Protein AF-A0A395I027-F1 (afdb_monomer)

Radius of gyration: 16.02 Å; Cα contacts (8 Å, |Δi|>4): 133; chains: 1; bounding box: 31×25×56 Å

Solvent-accessible surface area (backbone atoms only — not comparable to full-atom values): 6230 Å² total; per-residue (Å²): 134,81,80,80,68,91,66,64,52,75,52,77,42,83,43,40,62,55,18,36,87,91,61,57,62,100,59,100,39,74,69,61,16,56,69,30,39,56,44,61,56,51,28,52,49,50,35,69,72,36,87,71,38,28,36,43,66,41,61,62,70,51,28,57,45,7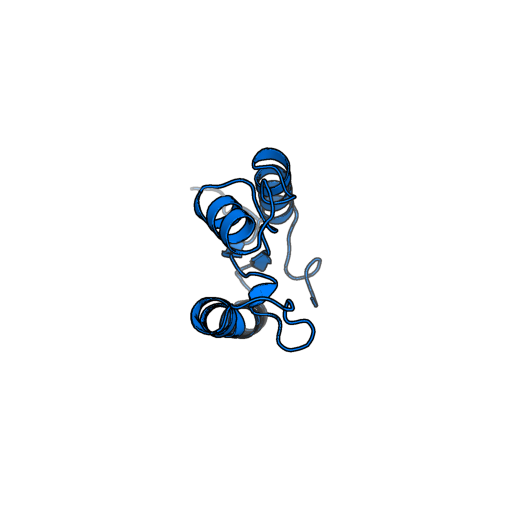2,70,32,26,51,52,21,46,76,72,77,37,90,52,31,88,33,48,62,65,62,30,52,53,52,52,50,49,46,66,77,71,57,38,59,86,77,64,63,82,129

Sequence (106 aa):
MHELTTIKPVFAILGSGAGALGRQPPVPSAAYGASKSIIPWYGVRINAEDEWLNTFVIDPGWVQIDMGNGAAKGWGLESAPDTIEKSTSGIFELIITGTKEKIAYI

Nearest PDB structures (foldseek):
  5idw-assembly1_B  TM=9.058E-01  e=4.156E-03  Burkholderia vietnamiensis G4
  5u1p-assembly1_A-2  TM=8.157E-01  e=5.071E-03  Burkholderia multivorans ATCC 17616
  5idq-assembly1_A  TM=8.043E-01  e=1.941E-01  Burkholderia vietnamiensis G4
  5idq-assembly1_B  TM=7.937E-01  e=2.704E-01  Burkholderia vietnamiensis G4
  5tqv-assembly1_B  TM=7.828E-01  e=2.704E-01  Burkholderia multivorans ATCC 17616

Foldsee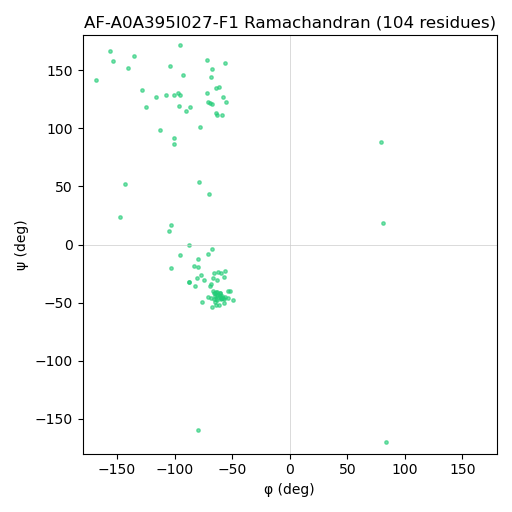k 3Di:
DPPDPPDQAEDEAEAAPCLDPVRHDPAPQVPPNVVRVCVQVVQVVCLVPPPRYFGDYDHLAQEQDPVSQVRQVVVVHRGTDHYPCRSVVVVVCCNVPPGSVVRPDD

Structure (mmCIF, N/CA/C/O backbone):
data_AF-A0A395I027-F1
#
_entry.id   AF-A0A395I027-F1
#
loop_
_atom_site.group_PDB
_atom_site.id
_atom_site.type_symbol
_atom_site.label_atom_id
_atom_site.label_alt_id
_atom_site.label_comp_id
_atom_site.label_asym_id
_atom_site.label_entity_id
_atom_site.label_seq_id
_atom_site.pdbx_PDB_ins_code
_atom_site.Cartn_x
_atom_site.Cartn_y
_atom_site.Cartn_z
_atom_site.occupancy
_atom_site.B_iso_or_equiv
_atom_site.auth_seq_id
_atom_site.auth_comp_id
_atom_site.auth_asym_id
_atom_site.auth_atom_id
_atom_site.pdbx_PDB_model_num
ATOM 1 N N . MET A 1 1 ? -1.214 5.336 35.650 1.00 38.56 1 MET A N 1
ATOM 2 C CA . MET A 1 1 ? -2.497 5.324 34.920 1.00 38.56 1 MET A CA 1
ATOM 3 C C . MET A 1 1 ? -2.221 5.968 33.572 1.00 38.56 1 MET A C 1
ATOM 5 O O . MET A 1 1 ? -2.117 7.183 33.522 1.00 38.56 1 MET A O 1
ATOM 9 N N . HIS A 1 2 ? -1.938 5.179 32.533 1.00 44.59 2 HIS A N 1
ATOM 10 C CA . HIS A 1 2 ? -1.807 5.725 31.180 1.00 44.59 2 HIS A CA 1
ATOM 11 C C . HIS A 1 2 ? -3.209 6.120 30.716 1.00 44.59 2 HIS A C 1
ATOM 13 O O . HIS A 1 2 ? -4.113 5.286 30.771 1.00 44.59 2 HIS A O 1
ATOM 19 N N . GLU A 1 3 ? -3.408 7.383 30.344 1.00 46.59 3 GLU A N 1
ATOM 20 C CA . GLU A 1 3 ? -4.650 7.820 29.710 1.00 46.59 3 GLU A CA 1
ATOM 21 C C . GLU A 1 3 ? -4.894 6.951 28.473 1.00 46.59 3 GLU A C 1
ATOM 23 O O . GLU A 1 3 ? -4.035 6.842 27.596 1.00 46.59 3 GLU A O 1
ATOM 28 N N . LEU A 1 4 ? -6.048 6.285 28.429 1.00 50.47 4 LEU A N 1
ATOM 29 C CA . LEU A 1 4 ? -6.499 5.590 27.231 1.00 50.47 4 LEU A CA 1
ATOM 30 C C . LEU A 1 4 ? -6.707 6.660 26.160 1.00 50.47 4 LEU A C 1
ATOM 32 O O . LEU A 1 4 ? -7.595 7.504 26.284 1.00 50.47 4 LEU A O 1
ATOM 36 N N . THR A 1 5 ? -5.863 6.660 25.131 1.00 55.19 5 THR A N 1
ATOM 37 C CA . THR A 1 5 ? -6.022 7.563 23.994 1.00 55.19 5 THR A CA 1
ATOM 38 C C . THR A 1 5 ? -7.394 7.320 23.371 1.00 55.19 5 THR A C 1
ATOM 40 O O . THR A 1 5 ? -7.726 6.192 23.017 1.00 55.19 5 THR A O 1
ATOM 43 N N . THR A 1 6 ? -8.189 8.375 23.196 1.00 62.81 6 THR A N 1
ATOM 44 C CA . THR A 1 6 ? -9.503 8.331 22.525 1.00 62.81 6 THR A CA 1
ATOM 45 C C . THR A 1 6 ? -9.405 8.025 21.024 1.00 62.81 6 THR A C 1
ATOM 47 O O . THR A 1 6 ? -10.419 7.881 20.344 1.00 62.81 6 THR A O 1
ATOM 50 N N . ILE A 1 7 ? -8.182 7.919 20.500 1.00 74.69 7 ILE A N 1
ATOM 51 C CA . ILE A 1 7 ? -7.874 7.598 19.111 1.00 74.69 7 ILE A CA 1
ATOM 52 C C . ILE A 1 7 ? -7.841 6.077 18.964 1.00 74.69 7 ILE A C 1
ATOM 54 O O . ILE A 1 7 ? -7.013 5.402 19.579 1.00 74.69 7 ILE A O 1
ATOM 58 N N . LYS A 1 8 ? -8.736 5.538 18.129 1.00 87.00 8 LYS A N 1
ATOM 59 C CA . LYS A 1 8 ? -8.706 4.120 17.757 1.00 87.00 8 LYS A CA 1
ATOM 60 C C . LYS A 1 8 ? -7.378 3.802 17.048 1.00 87.00 8 LYS A C 1
ATOM 62 O O . LYS A 1 8 ? -6.983 4.575 16.170 1.00 87.00 8 LYS A O 1
ATOM 67 N N . PRO A 1 9 ? -6.706 2.683 17.377 1.00 93.44 9 PRO A N 1
ATOM 68 C CA . PRO A 1 9 ? -5.488 2.262 16.689 1.00 93.44 9 PRO A CA 1
ATOM 69 C C . PRO A 1 9 ? -5.714 2.113 15.181 1.00 93.44 9 PRO A C 1
ATOM 71 O O . PRO A 1 9 ? -6.841 1.900 14.729 1.00 93.44 9 PRO A O 1
ATOM 74 N N . VAL A 1 10 ? -4.631 2.219 14.409 1.00 93.38 10 VAL A N 1
ATOM 75 C CA . VAL A 1 10 ? -4.641 2.113 12.945 1.00 93.38 10 VAL A CA 1
ATOM 76 C C . VAL A 1 10 ? -3.820 0.902 12.513 1.00 93.38 10 VAL A C 1
ATOM 78 O O . VAL A 1 10 ? -2.647 0.784 12.864 1.00 93.38 10 VAL A O 1
ATOM 81 N N . PHE A 1 11 ? -4.424 0.032 11.708 1.00 94.69 11 PHE A N 1
ATOM 82 C CA . PHE A 1 11 ? -3.745 -1.014 10.955 1.00 94.69 11 PHE A CA 1
ATOM 83 C C . PHE A 1 11 ? -3.841 -0.698 9.459 1.00 94.69 11 PHE A C 1
ATOM 85 O O . PHE A 1 11 ? -4.853 -0.941 8.804 1.00 94.69 11 PHE A O 1
ATOM 92 N N . ALA A 1 12 ? -2.778 -0.107 8.917 1.00 93.31 12 ALA A N 1
ATOM 93 C CA . ALA A 1 12 ? -2.689 0.253 7.508 1.00 93.31 12 ALA A CA 1
ATOM 94 C C . ALA A 1 12 ? -1.948 -0.837 6.721 1.00 93.31 12 ALA A C 1
ATOM 96 O O . ALA A 1 12 ? -0.775 -1.112 6.981 1.00 93.31 12 ALA A O 1
ATOM 97 N N . ILE A 1 13 ? -2.620 -1.451 5.746 1.00 94.25 13 ILE A N 1
ATOM 98 C CA . ILE A 1 13 ? -2.055 -2.546 4.945 1.00 94.25 13 ILE A CA 1
ATOM 99 C C . ILE A 1 13 ? -1.582 -1.996 3.598 1.00 94.25 13 ILE A C 1
ATOM 101 O O . ILE A 1 13 ? -2.357 -1.358 2.888 1.00 94.25 13 ILE A O 1
ATOM 105 N N . LEU A 1 14 ? -0.335 -2.275 3.201 1.00 94.81 14 LEU A N 1
ATOM 106 C CA . LEU A 1 14 ? 0.159 -1.876 1.878 1.00 94.81 14 LEU A CA 1
ATOM 107 C C . LEU A 1 14 ? -0.356 -2.803 0.769 1.00 94.81 14 LEU A C 1
ATOM 109 O O . LEU A 1 14 ? 0.168 -3.902 0.527 1.00 94.81 14 LEU A O 1
ATOM 113 N N . GLY A 1 15 ? -1.373 -2.311 0.068 1.00 95.12 15 GLY A N 1
ATOM 114 C CA . GLY A 1 15 ? -1.886 -2.866 -1.174 1.00 95.12 15 GLY A CA 1
ATOM 115 C C . GLY A 1 15 ? -1.032 -2.479 -2.379 1.00 95.12 15 GLY A C 1
ATOM 116 O O . GLY A 1 15 ? 0.156 -2.176 -2.270 1.00 95.12 15 GLY A O 1
ATOM 117 N N . SER A 1 16 ? -1.642 -2.568 -3.557 1.00 94.75 16 SER A N 1
ATOM 118 C CA . SER A 1 16 ? -1.089 -2.074 -4.817 1.00 94.75 16 SER A CA 1
ATOM 119 C C . SER A 1 16 ? -2.183 -2.081 -5.880 1.00 94.75 16 SER A C 1
ATOM 121 O O . SER A 1 16 ? -2.929 -3.061 -5.972 1.00 94.75 16 SER A O 1
ATOM 123 N N . GLY A 1 17 ? -2.215 -1.069 -6.748 1.00 92.38 17 GLY A N 1
ATOM 124 C CA . GLY A 1 17 ? -3.064 -1.063 -7.941 1.00 92.38 17 GLY A CA 1
ATOM 125 C C . GLY A 1 17 ? -2.842 -2.268 -8.865 1.00 92.38 17 GLY A C 1
ATOM 126 O O . GLY A 1 17 ? -3.763 -2.674 -9.567 1.00 92.38 17 GLY A O 1
ATOM 127 N N . ALA A 1 18 ? -1.677 -2.927 -8.805 1.00 93.56 18 ALA A N 1
ATOM 128 C CA . ALA A 1 18 ? -1.429 -4.176 -9.529 1.00 93.56 18 ALA A CA 1
ATOM 129 C C . ALA A 1 18 ? -2.357 -5.331 -9.100 1.00 93.56 18 ALA A C 1
ATOM 131 O O . ALA A 1 18 ? -2.564 -6.259 -9.878 1.00 93.56 18 ALA A O 1
ATOM 132 N N . GLY A 1 19 ? -2.903 -5.285 -7.879 1.00 93.62 19 GLY A N 1
ATOM 133 C CA . GLY A 1 19 ? -3.875 -6.257 -7.374 1.00 93.62 19 GLY A CA 1
ATOM 134 C C . GLY A 1 19 ? -5.332 -5.927 -7.708 1.00 93.62 19 GLY A C 1
ATOM 135 O O . GLY A 1 19 ? -6.225 -6.670 -7.307 1.00 93.62 19 GLY A O 1
ATOM 136 N N . ALA A 1 20 ? -5.604 -4.820 -8.406 1.00 91.94 20 ALA A N 1
ATOM 137 C CA . ALA A 1 20 ? -6.967 -4.409 -8.722 1.00 91.94 20 ALA A CA 1
ATOM 138 C C . ALA A 1 20 ? -7.613 -5.364 -9.734 1.00 91.94 20 ALA A C 1
ATOM 140 O O . ALA A 1 20 ? -7.145 -5.489 -10.860 1.00 91.94 20 ALA A O 1
ATOM 141 N N . LEU A 1 21 ? -8.745 -5.976 -9.379 1.00 91.25 21 LEU A N 1
ATOM 142 C CA . LEU A 1 21 ? -9.419 -6.940 -10.258 1.00 91.25 21 LEU A CA 1
ATOM 143 C C . LEU A 1 21 ? -10.046 -6.289 -11.503 1.00 91.25 21 LEU A C 1
ATOM 145 O O . LEU A 1 21 ? -10.014 -6.882 -12.577 1.00 91.25 21 LEU A O 1
ATOM 149 N N . GLY A 1 22 ? -10.580 -5.068 -11.373 1.00 90.56 22 GLY A N 1
ATOM 150 C CA . GLY A 1 22 ? -11.277 -4.357 -12.456 1.00 90.56 22 GLY A CA 1
ATOM 151 C C . GLY A 1 22 ? -10.423 -3.379 -13.273 1.00 90.56 22 GLY A C 1
ATOM 152 O O . GLY A 1 22 ? -10.901 -2.850 -14.271 1.00 90.56 22 GLY A O 1
ATOM 153 N N . ARG A 1 23 ? -9.183 -3.098 -12.853 1.00 87.94 23 ARG A N 1
ATOM 154 C CA . ARG A 1 23 ? -8.280 -2.121 -13.497 1.00 87.94 23 ARG A CA 1
ATOM 155 C C . ARG A 1 23 ? -6.830 -2.608 -13.472 1.00 87.94 23 ARG A C 1
ATOM 157 O O . ARG A 1 23 ? -5.943 -1.909 -12.992 1.00 87.94 23 ARG A O 1
ATOM 164 N N . GLN A 1 24 ? -6.604 -3.834 -13.940 1.00 90.00 24 GLN A N 1
ATOM 165 C CA . GLN A 1 24 ? -5.262 -4.418 -13.982 1.00 90.00 24 GLN A CA 1
ATOM 166 C C . GLN A 1 24 ? -4.361 -3.617 -14.935 1.00 90.00 24 GLN A C 1
ATOM 168 O O . GLN A 1 24 ? -4.796 -3.284 -16.043 1.00 90.00 24 GLN A O 1
ATOM 173 N N . PRO A 1 25 ? -3.117 -3.299 -14.542 1.00 86.19 25 PRO A N 1
ATOM 174 C CA . PRO A 1 25 ? -2.203 -2.586 -15.419 1.00 86.19 25 PRO A CA 1
ATOM 175 C C . PRO A 1 25 ? -1.794 -3.493 -16.597 1.00 86.19 25 PRO A C 1
ATOM 177 O O . PRO A 1 25 ? -1.621 -4.699 -16.403 1.00 86.19 25 PRO A O 1
ATOM 180 N N . PRO A 1 26 ? -1.610 -2.950 -17.815 1.00 89.81 26 PRO A N 1
ATOM 181 C CA . PRO A 1 26 ? -1.284 -3.728 -19.014 1.00 89.81 26 PRO A CA 1
ATOM 182 C C . PRO A 1 26 ? 0.206 -4.118 -19.058 1.00 89.81 26 PRO A C 1
ATOM 184 O O . PRO A 1 26 ? 0.917 -3.818 -20.014 1.00 89.81 26 PRO A O 1
ATOM 187 N N . VAL A 1 27 ? 0.698 -4.758 -17.998 1.00 89.25 27 VAL A N 1
ATOM 188 C CA . VAL A 1 27 ? 2.106 -5.124 -17.798 1.00 89.25 27 VAL A CA 1
ATOM 189 C C . VAL A 1 27 ? 2.223 -6.520 -17.172 1.00 89.25 27 VAL A C 1
ATOM 191 O O . VAL A 1 27 ? 1.328 -6.937 -16.431 1.00 89.25 27 VAL A O 1
ATOM 194 N N . PRO A 1 28 ? 3.320 -7.264 -17.412 1.00 89.81 28 PRO A N 1
ATOM 195 C CA . PRO A 1 28 ? 3.548 -8.551 -16.758 1.00 89.81 28 PRO A CA 1
ATOM 196 C C . PRO A 1 28 ? 3.591 -8.415 -15.230 1.00 89.81 28 PRO A C 1
ATOM 198 O O . PRO A 1 28 ? 4.519 -7.838 -14.669 1.00 89.81 28 PRO A O 1
ATOM 201 N N . SER A 1 29 ? 2.581 -8.962 -14.551 1.00 90.19 29 SER A N 1
ATOM 202 C CA . SER A 1 29 ? 2.450 -8.887 -13.088 1.00 90.19 29 SER A CA 1
ATOM 203 C C . SER A 1 29 ? 1.785 -10.136 -12.493 1.00 90.19 29 SER A C 1
ATOM 205 O O . SER A 1 29 ? 1.210 -10.090 -11.413 1.00 90.19 29 SER A O 1
ATOM 207 N N . ALA A 1 30 ? 1.841 -11.280 -13.186 1.00 91.12 30 ALA A N 1
ATOM 208 C CA . ALA A 1 30 ? 1.056 -12.466 -12.826 1.00 91.12 30 ALA A CA 1
ATOM 209 C C . ALA A 1 30 ? 1.245 -12.909 -11.362 1.00 91.12 30 ALA A C 1
ATOM 211 O O . ALA A 1 30 ? 0.264 -13.147 -10.668 1.00 91.12 30 ALA A O 1
ATOM 212 N N . ALA A 1 31 ? 2.487 -12.963 -10.867 1.00 94.19 31 ALA A N 1
ATOM 213 C CA . ALA A 1 31 ? 2.755 -13.315 -9.471 1.00 94.19 31 ALA A CA 1
ATOM 214 C C . ALA A 1 31 ? 2.450 -12.156 -8.504 1.00 94.19 31 ALA A C 1
ATOM 216 O O . ALA A 1 31 ? 1.746 -12.338 -7.510 1.00 94.19 31 ALA A O 1
ATOM 217 N N . TYR A 1 32 ? 2.959 -10.955 -8.800 1.00 94.38 32 TYR A N 1
ATOM 218 C CA . TYR A 1 32 ? 2.835 -9.799 -7.909 1.00 94.38 32 TYR A CA 1
ATOM 219 C C . TYR A 1 32 ? 1.383 -9.316 -7.794 1.00 94.38 32 TYR A C 1
ATOM 221 O O . TYR A 1 32 ? 0.844 -9.268 -6.689 1.00 94.38 32 TYR A O 1
ATOM 229 N N . GLY A 1 33 ? 0.717 -9.044 -8.918 1.00 95.31 33 GLY A N 1
ATOM 230 C CA . GLY A 1 33 ? -0.687 -8.643 -8.969 1.00 95.31 33 GLY A CA 1
ATOM 231 C C . GLY A 1 33 ? -1.618 -9.659 -8.309 1.00 95.31 33 GLY A C 1
ATOM 232 O O . GLY A 1 33 ? -2.408 -9.282 -7.443 1.00 95.31 33 GLY A O 1
ATOM 233 N N . ALA A 1 34 ? -1.462 -10.958 -8.603 1.00 94.38 34 ALA A N 1
ATOM 234 C CA . ALA A 1 34 ? -2.264 -11.994 -7.948 1.00 94.38 34 ALA A CA 1
ATOM 235 C C . ALA A 1 34 ? -2.067 -11.993 -6.423 1.00 94.38 34 ALA A C 1
ATOM 237 O O . ALA A 1 34 ? -3.053 -11.979 -5.686 1.00 94.38 34 ALA A O 1
ATOM 238 N N . SER A 1 35 ? -0.821 -11.915 -5.937 1.00 95.56 35 SER A N 1
ATOM 239 C CA . SER A 1 35 ? -0.545 -11.867 -4.491 1.00 95.56 35 SER A CA 1
ATOM 240 C C . SER A 1 35 ? -1.125 -10.626 -3.800 1.00 95.56 35 SER A C 1
ATOM 242 O O . SER A 1 35 ? -1.513 -10.691 -2.635 1.00 95.56 35 SER A O 1
ATOM 244 N N . LYS A 1 36 ? -1.231 -9.497 -4.513 1.00 96.25 36 LYS A N 1
ATOM 245 C CA . LYS A 1 36 ? -1.801 -8.249 -3.989 1.00 96.25 36 LYS A CA 1
ATOM 246 C C . LYS A 1 36 ? -3.330 -8.203 -4.058 1.00 96.25 36 LYS A C 1
ATOM 248 O O . LYS A 1 36 ? -3.930 -7.435 -3.311 1.00 96.25 36 LYS A O 1
ATOM 253 N N . SER A 1 37 ? -3.964 -9.038 -4.883 1.00 95.69 37 SER A N 1
ATOM 254 C CA . SER A 1 37 ? -5.422 -9.026 -5.095 1.00 95.69 37 SER A CA 1
ATOM 255 C C . SER A 1 37 ? -6.255 -9.413 -3.868 1.00 95.69 37 SER A C 1
ATOM 257 O O . SER A 1 37 ? -7.397 -8.978 -3.737 1.00 95.69 37 SER A O 1
ATOM 259 N N . ILE A 1 38 ? -5.684 -10.180 -2.935 1.00 95.81 38 ILE A N 1
ATOM 260 C CA . ILE A 1 38 ? -6.376 -10.598 -1.708 1.00 95.81 38 ILE A CA 1
ATOM 261 C C . ILE A 1 38 ? -6.399 -9.501 -0.631 1.00 95.81 38 ILE A C 1
ATOM 263 O O . ILE A 1 38 ? -7.221 -9.535 0.284 1.00 95.81 38 ILE A O 1
ATOM 267 N N . ILE A 1 39 ? -5.509 -8.508 -0.726 1.00 96.00 39 ILE A N 1
ATOM 268 C CA . ILE A 1 39 ? -5.346 -7.475 0.306 1.00 96.00 39 ILE A CA 1
ATOM 269 C C . ILE A 1 39 ? -6.606 -6.609 0.467 1.00 96.00 39 ILE A C 1
ATOM 271 O O . ILE A 1 39 ? -7.037 -6.445 1.610 1.00 96.00 39 ILE A O 1
ATOM 275 N N . PRO A 1 40 ? -7.244 -6.096 -0.609 1.00 93.12 40 PRO A N 1
ATOM 276 C CA . PRO A 1 40 ? -8.513 -5.374 -0.493 1.00 93.12 40 PRO A CA 1
ATOM 277 C C . PRO A 1 40 ? -9.595 -6.161 0.251 1.00 93.12 40 PRO A C 1
ATOM 279 O O . PRO A 1 40 ? -10.294 -5.593 1.086 1.00 93.12 40 PRO A O 1
ATOM 282 N N . TRP A 1 41 ? -9.692 -7.475 0.017 1.00 94.06 41 TRP A N 1
ATOM 283 C CA . TRP A 1 41 ? -10.665 -8.321 0.709 1.00 94.06 41 TRP A CA 1
ATOM 284 C C . TRP A 1 41 ? -10.437 -8.331 2.224 1.00 94.06 41 TRP A C 1
ATOM 286 O O . TRP A 1 41 ? -11.353 -8.022 2.986 1.00 94.06 41 TRP A O 1
ATOM 296 N N . TYR A 1 42 ? -9.209 -8.616 2.671 1.00 94.94 42 TYR A N 1
ATOM 297 C CA . TYR A 1 42 ? -8.883 -8.600 4.101 1.00 94.94 42 TYR A CA 1
ATOM 298 C C . TYR A 1 42 ? -9.026 -7.213 4.721 1.00 94.94 42 TYR A C 1
ATOM 300 O O . TYR A 1 42 ? -9.563 -7.105 5.819 1.00 94.94 42 TYR A O 1
ATOM 308 N N . GLY A 1 43 ? -8.606 -6.158 4.019 1.00 93.75 43 GLY A N 1
ATOM 309 C CA . GLY A 1 43 ? -8.760 -4.787 4.498 1.00 93.75 43 GLY A CA 1
ATOM 310 C C . GLY A 1 43 ? -10.219 -4.448 4.806 1.00 93.75 43 GLY A C 1
ATOM 311 O O . GLY A 1 43 ? -10.507 -3.932 5.882 1.00 93.75 43 GLY A O 1
ATOM 312 N N . VAL A 1 44 ? -11.147 -4.817 3.915 1.00 91.75 44 VAL A N 1
ATOM 313 C CA . VAL A 1 44 ? -12.590 -4.625 4.134 1.00 91.75 44 VAL A CA 1
ATOM 314 C C . VAL A 1 44 ? -13.104 -5.477 5.295 1.00 91.75 44 VAL A C 1
ATOM 316 O O . VAL A 1 44 ? -13.827 -4.956 6.141 1.00 91.75 44 VAL A O 1
ATOM 319 N N . ARG A 1 45 ? -12.748 -6.769 5.362 1.00 95.06 45 ARG A N 1
ATOM 320 C CA . ARG A 1 45 ? -13.244 -7.672 6.418 1.00 95.06 45 ARG A CA 1
ATOM 321 C C . ARG A 1 45 ? -12.758 -7.270 7.805 1.00 95.06 45 ARG A C 1
ATOM 323 O O . ARG A 1 45 ? -13.591 -7.094 8.684 1.00 95.06 45 ARG A O 1
ATOM 330 N N . ILE A 1 46 ? -11.460 -7.023 7.974 1.00 94.81 46 ILE A N 1
ATOM 331 C CA . ILE A 1 46 ? -10.887 -6.560 9.249 1.00 94.81 46 ILE A CA 1
ATOM 332 C C . ILE A 1 46 ? -11.516 -5.217 9.635 1.00 94.81 46 ILE A C 1
ATOM 334 O O . ILE A 1 46 ? -11.937 -5.018 10.772 1.00 94.81 46 ILE A O 1
ATOM 338 N N . ASN A 1 47 ? -11.665 -4.294 8.676 1.00 92.69 47 ASN A N 1
ATOM 339 C CA . ASN A 1 47 ? -12.292 -3.015 8.981 1.00 92.69 47 ASN A CA 1
ATOM 340 C C . ASN A 1 47 ? -13.783 -3.134 9.347 1.00 92.69 47 ASN A C 1
ATOM 342 O O . ASN A 1 47 ? -14.287 -2.304 10.098 1.00 92.69 47 ASN A O 1
ATOM 346 N N . ALA A 1 48 ? -14.506 -4.127 8.841 1.00 91.88 48 ALA A N 1
ATOM 347 C CA . ALA A 1 48 ? -15.908 -4.335 9.192 1.00 91.88 48 ALA A CA 1
ATOM 348 C C . ALA A 1 48 ? -16.085 -5.101 10.515 1.00 91.88 48 ALA A C 1
ATOM 350 O O . ALA A 1 48 ? -17.027 -4.824 11.249 1.00 91.88 48 ALA A O 1
ATOM 351 N N . GLU A 1 49 ? -15.205 -6.059 10.806 1.00 94.69 49 GLU A N 1
ATOM 352 C CA . GLU A 1 49 ? -15.341 -6.990 11.934 1.00 94.69 49 GLU A CA 1
ATOM 353 C C . GLU A 1 49 ? -14.737 -6.442 13.241 1.00 94.69 49 GLU A C 1
ATOM 355 O O . GLU A 1 49 ? -15.282 -6.694 14.314 1.00 94.69 49 GLU A O 1
ATOM 360 N N . ASP A 1 50 ? -13.669 -5.637 13.174 1.00 94.12 50 ASP A N 1
ATOM 361 C CA . ASP A 1 50 ? -12.994 -5.082 14.355 1.00 94.12 50 ASP A CA 1
ATOM 362 C C . ASP A 1 50 ? -13.392 -3.621 14.623 1.00 94.12 50 ASP A C 1
ATOM 364 O O . ASP A 1 50 ? -12.710 -2.677 14.209 1.00 94.12 50 ASP A O 1
ATOM 368 N N . GLU A 1 51 ? -14.485 -3.396 15.359 1.00 90.31 51 GLU A N 1
ATOM 369 C CA . GLU A 1 51 ? -15.014 -2.049 15.664 1.00 90.31 51 GLU A CA 1
ATOM 370 C C . GLU A 1 51 ? -14.003 -1.118 16.365 1.00 90.31 51 GLU A C 1
ATOM 372 O O . GLU A 1 51 ? -14.052 0.113 16.214 1.00 90.31 51 GLU A O 1
ATOM 377 N N . TRP A 1 52 ? -13.071 -1.709 17.114 1.00 91.94 52 TRP A N 1
ATOM 378 C CA . TRP A 1 52 ? -12.045 -1.029 17.900 1.00 91.94 52 TRP A CA 1
ATOM 379 C C . TRP A 1 52 ? -10.837 -0.554 17.071 1.00 91.94 52 TRP A C 1
ATOM 381 O O . TRP A 1 52 ? -10.057 0.253 17.571 1.00 91.94 52 TRP A O 1
ATOM 391 N N . LEU A 1 53 ? -10.686 -1.002 15.817 1.00 92.44 53 LEU A N 1
ATOM 392 C CA . LEU A 1 53 ? -9.466 -0.832 15.015 1.00 92.44 53 LEU A CA 1
ATOM 393 C C . LEU A 1 53 ? -9.740 -0.152 13.669 1.00 92.44 53 LEU A C 1
ATOM 395 O O . LEU A 1 53 ? -10.393 -0.740 12.820 1.00 92.44 53 LEU A O 1
ATOM 399 N N . ASN A 1 54 ? -9.179 1.023 13.384 1.00 92.88 54 ASN A N 1
ATOM 400 C CA . ASN A 1 54 ? -9.216 1.570 12.022 1.00 92.88 54 ASN A CA 1
ATOM 401 C C . ASN A 1 54 ? -8.357 0.701 11.090 1.00 92.88 54 ASN A C 1
ATOM 403 O O . ASN A 1 54 ? -7.158 0.574 11.321 1.00 92.88 54 ASN A O 1
ATOM 407 N N . THR A 1 55 ? -8.937 0.129 10.033 1.00 94.00 55 THR A N 1
ATOM 408 C CA . THR A 1 55 ? -8.178 -0.641 9.035 1.00 94.00 55 THR A CA 1
ATOM 409 C C . THR A 1 55 ? -8.486 -0.152 7.633 1.00 94.00 55 THR A C 1
ATOM 411 O O . THR A 1 55 ? -9.643 0.030 7.266 1.00 94.00 55 THR A O 1
ATOM 414 N N . PHE A 1 56 ? -7.448 0.054 6.832 1.00 91.75 56 PHE A N 1
ATOM 415 C CA . PHE A 1 56 ? -7.597 0.420 5.429 1.00 91.75 56 PHE A CA 1
ATOM 416 C C . PHE A 1 56 ? -6.386 -0.024 4.617 1.00 91.75 56 PHE A C 1
ATOM 418 O O . PHE A 1 56 ? -5.294 -0.263 5.142 1.00 91.75 56 PHE A O 1
ATOM 425 N N . VAL A 1 57 ? -6.608 -0.159 3.312 1.00 93.62 57 VAL A N 1
ATOM 426 C CA . VAL A 1 57 ? -5.569 -0.515 2.350 1.00 93.62 57 VAL A CA 1
ATOM 427 C C . VAL A 1 57 ? -5.018 0.760 1.737 1.00 93.62 57 VAL A C 1
ATOM 429 O O . VAL A 1 57 ? -5.776 1.587 1.238 1.00 93.62 57 VAL A O 1
ATOM 432 N N . ILE A 1 58 ? -3.697 0.902 1.757 1.00 94.25 58 ILE A N 1
ATOM 433 C CA . ILE A 1 58 ? -2.994 2.011 1.117 1.00 94.25 58 ILE A CA 1
ATOM 434 C C . ILE A 1 58 ? -2.291 1.484 -0.130 1.00 94.25 58 ILE A C 1
ATOM 436 O O . ILE A 1 58 ? -1.541 0.509 -0.060 1.00 94.25 58 ILE A O 1
ATOM 440 N N . ASP A 1 59 ? -2.513 2.139 -1.265 1.00 94.56 59 ASP A N 1
ATOM 441 C CA . ASP A 1 59 ? -1.653 1.995 -2.436 1.00 94.56 59 ASP A CA 1
ATOM 442 C C . ASP A 1 59 ? -0.537 3.050 -2.353 1.00 94.56 59 A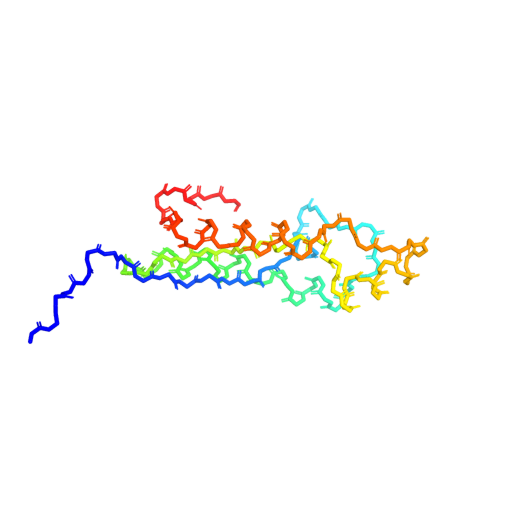SP A C 1
ATOM 444 O O . ASP A 1 59 ? -0.843 4.243 -2.392 1.00 94.56 59 ASP A O 1
ATOM 448 N N . PRO A 1 60 ? 0.743 2.657 -2.214 1.00 95.69 60 PRO A N 1
ATOM 449 C CA . PRO A 1 60 ? 1.848 3.612 -2.137 1.00 95.69 60 PRO A CA 1
ATOM 450 C C . PRO A 1 60 ? 2.134 4.321 -3.474 1.00 95.69 60 PRO A C 1
ATOM 452 O O . PRO A 1 60 ? 2.964 5.232 -3.498 1.00 95.69 60 PRO A O 1
ATOM 455 N N . GLY A 1 61 ? 1.489 3.903 -4.570 1.00 94.81 61 GLY A N 1
ATOM 456 C CA . GLY A 1 61 ? 1.792 4.352 -5.925 1.00 94.81 61 GLY A CA 1
ATOM 457 C C . GLY A 1 61 ? 2.947 3.571 -6.554 1.00 94.81 61 GLY A C 1
ATOM 458 O O . GLY A 1 61 ? 3.408 2.549 -6.029 1.00 94.81 61 GLY A O 1
ATOM 459 N N . TRP A 1 62 ? 3.430 4.049 -7.702 1.00 95.50 62 TRP A N 1
ATOM 460 C CA . TRP A 1 62 ? 4.582 3.456 -8.377 1.00 95.50 62 TRP A CA 1
ATOM 461 C C . TRP A 1 62 ? 5.823 4.294 -8.082 1.00 95.50 62 TRP A C 1
ATOM 463 O O . TRP A 1 62 ? 6.122 5.277 -8.757 1.00 95.50 62 TRP A O 1
ATOM 473 N N . VAL A 1 63 ? 6.515 3.892 -7.017 1.00 98.12 63 VAL A N 1
ATOM 474 C CA . VAL A 1 63 ? 7.520 4.713 -6.331 1.00 98.12 63 VAL A CA 1
ATOM 475 C C . VAL A 1 63 ? 8.932 4.473 -6.863 1.00 98.12 63 VAL A C 1
ATOM 477 O O . VAL A 1 63 ? 9.294 3.339 -7.177 1.00 98.12 63 VAL A O 1
ATOM 480 N N . GLN A 1 64 ? 9.762 5.517 -6.881 1.00 98.25 64 GLN A N 1
ATOM 481 C CA . GLN A 1 64 ? 11.182 5.520 -7.272 1.00 98.25 64 GLN A CA 1
ATOM 482 C C . GLN A 1 64 ? 12.123 4.806 -6.278 1.00 98.25 64 GLN A C 1
ATOM 484 O O . GLN A 1 64 ? 13.213 5.279 -5.969 1.00 98.25 64 GLN A O 1
ATOM 489 N N . ILE A 1 65 ? 11.713 3.640 -5.789 1.00 97.50 65 ILE A N 1
ATOM 490 C CA . ILE A 1 65 ? 12.547 2.698 -5.034 1.00 97.50 65 ILE A CA 1
ATOM 491 C C . ILE A 1 65 ? 13.128 1.634 -5.972 1.00 97.50 65 ILE A C 1
ATOM 493 O O . ILE A 1 65 ? 12.691 1.512 -7.119 1.00 97.50 65 ILE A O 1
ATOM 497 N N . ASP A 1 66 ? 14.050 0.807 -5.475 1.00 98.19 66 ASP A N 1
ATOM 498 C CA . ASP A 1 66 ? 14.696 -0.259 -6.258 1.00 98.19 66 ASP A CA 1
ATOM 499 C C . ASP A 1 66 ? 13.693 -1.134 -7.020 1.00 98.19 66 ASP A 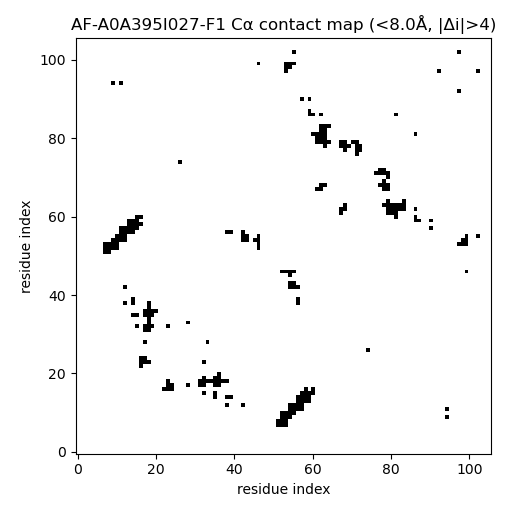C 1
ATOM 501 O O . ASP A 1 66 ? 13.835 -1.342 -8.223 1.00 98.19 66 ASP A O 1
ATOM 505 N N . MET A 1 67 ? 12.629 -1.589 -6.349 1.00 96.19 67 MET A N 1
ATOM 506 C CA . MET A 1 67 ? 11.590 -2.416 -6.971 1.00 96.19 67 MET A CA 1
ATOM 507 C C . MET A 1 67 ? 10.814 -1.665 -8.064 1.00 96.19 67 MET A C 1
ATOM 509 O O . MET A 1 67 ? 10.572 -2.216 -9.137 1.00 96.19 67 MET A O 1
ATOM 513 N N . GLY A 1 68 ? 10.423 -0.413 -7.813 1.00 96.31 68 GLY A N 1
ATOM 514 C CA . GLY A 1 68 ? 9.630 0.370 -8.759 1.00 96.31 68 GLY A CA 1
ATOM 515 C C . GLY A 1 68 ? 10.434 0.783 -9.989 1.00 96.31 68 GLY A C 1
ATOM 516 O O . GLY A 1 68 ? 9.968 0.589 -11.111 1.00 96.31 68 GLY A O 1
ATOM 517 N N . ASN A 1 69 ? 11.665 1.259 -9.795 1.00 98.06 69 ASN A N 1
ATOM 518 C CA . ASN A 1 69 ? 12.585 1.579 -10.888 1.00 98.06 69 ASN A CA 1
ATOM 519 C C . ASN A 1 69 ? 13.049 0.320 -11.634 1.00 98.06 69 ASN A C 1
ATOM 521 O O . ASN A 1 69 ? 13.241 0.364 -12.848 1.00 98.06 69 ASN A O 1
ATOM 525 N N . GLY A 1 70 ? 13.202 -0.811 -10.938 1.00 96.88 70 GLY A N 1
ATOM 526 C CA . GLY A 1 70 ? 13.475 -2.107 -11.557 1.00 96.88 70 GLY A CA 1
ATOM 527 C C . GLY A 1 70 ? 12.365 -2.525 -12.522 1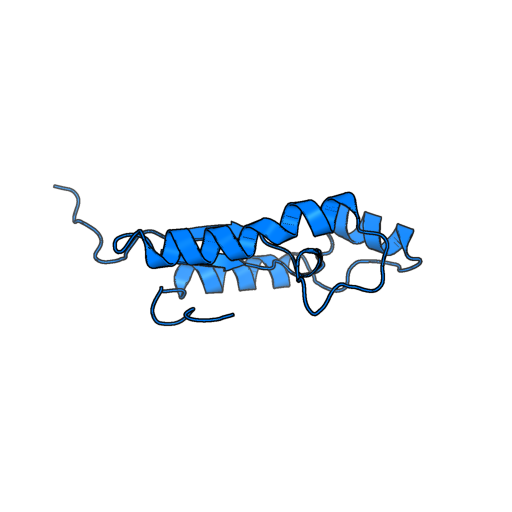.00 96.88 70 GLY A C 1
ATOM 528 O O . GLY A 1 70 ? 12.651 -2.876 -13.667 1.00 96.88 70 GLY A O 1
ATOM 529 N N . ALA A 1 71 ? 11.101 -2.404 -12.101 1.00 94.44 71 ALA A N 1
ATOM 530 C CA . ALA A 1 71 ? 9.950 -2.639 -12.972 1.00 94.44 71 ALA A CA 1
ATOM 531 C C . ALA A 1 71 ? 9.902 -1.646 -14.148 1.00 94.44 71 ALA A C 1
ATOM 533 O O . ALA A 1 71 ? 9.718 -2.067 -15.287 1.00 94.44 71 ALA A O 1
ATOM 534 N N . ALA A 1 72 ? 10.144 -0.352 -13.897 1.00 95.38 72 ALA A N 1
ATOM 535 C CA . ALA A 1 72 ? 10.160 0.687 -14.932 1.00 95.38 72 ALA A CA 1
ATOM 536 C C . ALA A 1 72 ? 11.170 0.370 -16.041 1.00 95.38 72 ALA A C 1
ATOM 538 O O . ALA A 1 72 ? 10.796 0.310 -17.212 1.00 95.38 72 ALA A O 1
ATOM 539 N N . LYS A 1 73 ? 12.412 0.045 -15.667 1.00 96.38 73 LYS A N 1
ATOM 540 C CA . LYS A 1 73 ? 13.461 -0.359 -16.614 1.00 96.38 73 LYS A CA 1
ATOM 541 C C . LYS A 1 73 ? 13.082 -1.620 -17.385 1.00 96.38 73 LYS A C 1
ATOM 543 O O . LYS A 1 73 ? 13.277 -1.673 -18.596 1.00 96.38 73 LYS A O 1
ATOM 548 N N . GLY A 1 74 ? 12.493 -2.606 -16.703 1.00 93.50 74 GLY A N 1
ATOM 549 C CA . GLY A 1 74 ? 11.974 -3.823 -17.334 1.00 93.50 74 GLY A CA 1
ATOM 550 C C . GLY A 1 74 ? 10.881 -3.562 -18.377 1.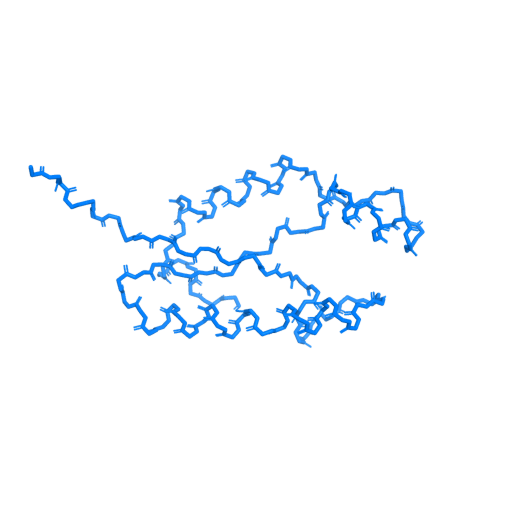00 93.50 74 GLY A C 1
ATOM 551 O O . GLY A 1 74 ? 10.708 -4.365 -19.292 1.00 93.50 74 GLY A O 1
ATOM 552 N N . TRP A 1 75 ? 10.177 -2.433 -18.277 1.00 92.56 75 TRP A N 1
ATOM 553 C CA . TRP A 1 75 ? 9.142 -1.998 -19.218 1.00 92.56 75 TRP A CA 1
ATOM 554 C C . TRP A 1 75 ? 9.595 -0.862 -20.151 1.00 92.56 75 TRP A C 1
ATOM 556 O O . TRP A 1 75 ? 8.766 -0.283 -20.850 1.00 92.56 75 TRP A O 1
ATOM 566 N N . GLY A 1 76 ? 10.896 -0.555 -20.202 1.00 93.75 76 GLY A N 1
ATOM 567 C CA . GLY A 1 76 ? 11.465 0.438 -21.122 1.00 93.75 76 GLY A CA 1
ATOM 568 C C . GLY A 1 76 ? 11.320 1.896 -20.677 1.00 93.75 76 GLY A C 1
ATOM 569 O O . GLY A 1 76 ? 11.443 2.799 -21.502 1.00 93.75 76 GLY A O 1
ATOM 570 N N . LEU A 1 77 ? 11.064 2.135 -19.393 1.00 94.25 77 LEU A N 1
ATOM 571 C CA . LEU A 1 77 ? 10.982 3.464 -18.790 1.00 94.25 77 LEU A CA 1
ATOM 572 C C . LEU A 1 77 ? 12.241 3.768 -17.972 1.00 94.25 77 LEU A C 1
ATOM 574 O O . LEU A 1 77 ? 12.906 2.867 -17.460 1.00 94.25 77 LEU A O 1
ATOM 578 N N . GLU A 1 78 ? 12.559 5.053 -17.828 1.00 96.56 78 GLU A N 1
ATOM 579 C CA . GLU A 1 78 ? 13.730 5.504 -17.068 1.00 96.56 78 GLU A CA 1
ATOM 580 C C . GLU A 1 78 ? 13.574 5.238 -15.562 1.00 96.56 78 GLU A C 1
ATOM 582 O O . GLU A 1 78 ? 14.481 4.710 -14.910 1.00 96.56 78 GLU A O 1
ATOM 587 N N . SER A 1 79 ? 12.406 5.576 -15.017 1.00 97.75 79 SER A N 1
ATOM 588 C CA . SER A 1 79 ? 12.095 5.478 -13.596 1.00 97.75 79 SER A CA 1
ATOM 589 C C . SER A 1 79 ? 10.590 5.362 -13.364 1.00 97.75 79 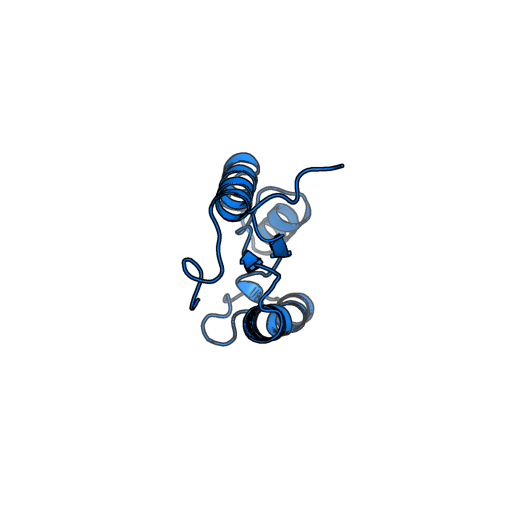SER A C 1
ATOM 591 O O . SER A 1 79 ? 9.770 5.570 -14.263 1.00 97.75 79 SER A O 1
ATOM 593 N N . ALA A 1 80 ? 10.230 4.992 -12.140 1.00 97.31 80 ALA A N 1
ATOM 594 C CA . ALA A 1 80 ? 8.857 5.054 -11.679 1.00 97.31 80 ALA A CA 1
ATOM 595 C C . ALA A 1 80 ? 8.389 6.527 -11.550 1.00 97.31 80 ALA A C 1
ATOM 597 O O . ALA A 1 80 ? 9.211 7.415 -11.303 1.00 97.31 80 ALA A O 1
ATOM 598 N N . PRO A 1 81 ? 7.089 6.819 -11.714 1.00 96.31 81 PRO A N 1
ATOM 599 C CA . PRO A 1 81 ? 6.587 8.192 -11.768 1.00 96.31 81 PRO A CA 1
ATOM 600 C C . PRO A 1 81 ? 6.489 8.894 -10.404 1.00 96.31 81 PRO A C 1
ATOM 602 O O . PRO A 1 81 ? 6.527 10.124 -10.363 1.00 96.31 81 PRO A O 1
ATOM 605 N N . ASP A 1 82 ? 6.337 8.161 -9.297 1.00 97.94 82 ASP A N 1
ATOM 606 C CA . ASP A 1 82 ? 6.133 8.756 -7.973 1.00 97.94 82 ASP A CA 1
ATOM 607 C C . ASP A 1 82 ? 7.444 8.848 -7.183 1.00 97.94 82 ASP A C 1
ATOM 609 O O . ASP A 1 82 ? 8.173 7.867 -7.031 1.00 97.94 82 ASP A O 1
ATOM 613 N N . THR A 1 83 ? 7.738 10.022 -6.621 1.00 98.31 83 THR A N 1
ATOM 614 C CA . THR A 1 83 ? 8.897 10.188 -5.732 1.00 98.31 83 THR A CA 1
ATOM 615 C C . THR A 1 83 ? 8.666 9.509 -4.381 1.00 98.31 83 THR A C 1
ATOM 617 O O . THR A 1 83 ? 7.525 9.283 -3.957 1.00 98.31 83 THR A O 1
ATOM 620 N N . ILE A 1 84 ? 9.758 9.208 -3.675 1.00 98.06 84 ILE A N 1
ATOM 621 C CA . ILE A 1 84 ? 9.705 8.641 -2.320 1.00 98.06 84 ILE A CA 1
ATOM 622 C C . ILE A 1 84 ? 8.980 9.604 -1.374 1.00 98.06 84 ILE A C 1
ATOM 624 O O . ILE A 1 84 ? 8.137 9.178 -0.585 1.00 98.06 84 ILE A O 1
ATOM 628 N N . GLU A 1 85 ? 9.247 10.904 -1.483 1.00 98.25 85 GLU A N 1
ATOM 629 C CA . GLU A 1 85 ? 8.638 11.945 -0.654 1.00 98.25 85 GLU A CA 1
ATOM 630 C C . GLU A 1 85 ? 7.126 12.009 -0.878 1.00 98.25 85 GLU A C 1
ATOM 632 O O . GLU A 1 85 ? 6.365 11.966 0.084 1.00 98.25 85 GLU A O 1
ATOM 637 N N . LYS A 1 86 ? 6.670 12.018 -2.140 1.00 97.56 86 LYS A N 1
ATOM 638 C CA . LYS A 1 86 ? 5.236 12.028 -2.465 1.00 97.56 86 LYS A CA 1
ATOM 639 C C . LYS A 1 86 ? 4.525 10.815 -1.861 1.00 97.56 86 LYS A C 1
ATOM 641 O O . LYS A 1 86 ? 3.464 10.966 -1.258 1.00 97.56 86 LYS A O 1
ATOM 646 N N . SER A 1 87 ? 5.117 9.629 -2.009 1.00 97.94 87 SER A N 1
ATOM 647 C CA . SER A 1 87 ? 4.554 8.388 -1.472 1.00 97.94 87 SER A CA 1
ATOM 648 C C . SER A 1 87 ? 4.498 8.411 0.059 1.00 97.94 87 SER A C 1
ATOM 650 O O . SER A 1 87 ? 3.438 8.226 0.654 1.00 97.94 87 SER A O 1
ATOM 652 N N . THR A 1 88 ? 5.622 8.708 0.713 1.00 97.56 88 THR A N 1
ATOM 653 C CA . THR A 1 88 ? 5.733 8.681 2.180 1.00 97.56 88 THR A CA 1
ATOM 654 C C . THR A 1 88 ? 4.897 9.760 2.862 1.00 97.56 88 THR A C 1
ATOM 656 O O . THR A 1 88 ? 4.238 9.458 3.857 1.00 97.56 88 THR A O 1
ATOM 659 N N . SER A 1 89 ? 4.848 10.982 2.322 1.00 97.69 89 SER A N 1
ATOM 660 C CA . SER A 1 89 ? 3.985 12.045 2.847 1.00 97.69 89 SER A CA 1
ATOM 661 C C . SER A 1 89 ? 2.501 11.688 2.730 1.00 97.69 89 SER A C 1
ATOM 663 O O . SER A 1 89 ? 1.772 11.856 3.704 1.00 97.69 89 SER A O 1
ATOM 665 N N . GLY A 1 90 ? 2.063 11.130 1.595 1.00 95.69 90 GLY A N 1
ATOM 666 C CA . GLY A 1 90 ? 0.670 10.704 1.415 1.00 95.69 90 GLY A CA 1
ATOM 667 C C . GLY A 1 90 ? 0.277 9.539 2.330 1.00 95.69 90 GLY A C 1
ATOM 668 O O . GLY A 1 90 ? -0.788 9.562 2.945 1.00 95.69 90 GLY A O 1
ATOM 669 N N . ILE A 1 91 ? 1.156 8.542 2.488 1.00 95.94 91 ILE A N 1
ATOM 670 C CA . ILE A 1 91 ? 0.950 7.435 3.438 1.00 95.94 91 ILE A CA 1
ATOM 671 C C . ILE A 1 91 ? 0.829 7.978 4.866 1.00 95.94 91 ILE A C 1
ATOM 673 O O . ILE A 1 91 ? -0.078 7.584 5.598 1.00 95.94 91 ILE A O 1
ATOM 677 N N . PHE A 1 92 ? 1.725 8.885 5.263 1.00 95.62 92 PHE A N 1
ATOM 678 C CA . PHE A 1 92 ? 1.701 9.486 6.592 1.00 95.62 92 PHE A CA 1
ATOM 679 C C . PHE A 1 92 ? 0.396 10.253 6.838 1.00 95.62 92 PHE A C 1
ATOM 681 O O . PHE A 1 92 ? -0.238 10.049 7.872 1.00 95.62 92 PHE A O 1
ATOM 688 N N . GLU A 1 93 ? -0.052 11.059 5.873 1.00 93.69 93 GLU A N 1
ATOM 689 C CA . GLU A 1 93 ? -1.322 11.787 5.949 1.00 93.69 93 GLU A CA 1
ATOM 690 C C . GLU A 1 93 ? -2.525 10.844 6.119 1.00 93.69 93 GLU A C 1
ATOM 692 O O . GLU A 1 93 ? -3.381 11.073 6.979 1.00 93.69 93 GLU A O 1
ATOM 697 N N . LEU A 1 94 ? -2.574 9.744 5.361 1.00 92.12 94 LEU A N 1
ATOM 698 C CA . LEU A 1 94 ? -3.633 8.740 5.496 1.00 92.12 94 LEU A CA 1
ATOM 699 C C . LEU A 1 94 ? -3.618 8.069 6.873 1.00 92.12 94 LEU A C 1
ATOM 701 O O . LEU A 1 94 ? -4.678 7.867 7.458 1.00 92.12 94 LEU A O 1
ATOM 705 N N . ILE A 1 95 ? -2.439 7.754 7.415 1.00 92.12 95 ILE A N 1
ATOM 706 C CA . ILE A 1 95 ? -2.317 7.131 8.741 1.00 92.12 95 ILE A CA 1
ATOM 707 C C . ILE A 1 95 ? -2.811 8.073 9.847 1.00 92.12 95 ILE A C 1
ATOM 709 O O . ILE A 1 95 ? -3.503 7.617 10.755 1.00 92.12 95 ILE A O 1
ATOM 713 N N . ILE A 1 96 ? -2.485 9.369 9.783 1.00 92.00 96 ILE A N 1
ATOM 714 C CA . ILE A 1 96 ? -2.858 10.322 10.844 1.00 92.00 96 ILE A CA 1
ATOM 715 C C . ILE A 1 96 ? -4.310 10.810 10.738 1.00 92.00 96 ILE A C 1
ATOM 717 O O . ILE A 1 96 ? -4.905 11.168 11.753 1.00 92.00 96 ILE A O 1
ATOM 721 N N . THR A 1 97 ? -4.881 10.868 9.529 1.00 89.62 97 THR A N 1
ATOM 722 C CA . THR A 1 97 ? -6.230 11.427 9.306 1.00 89.62 97 THR A CA 1
ATOM 723 C C . THR A 1 97 ? -7.311 10.371 9.090 1.00 89.62 97 THR A C 1
ATOM 725 O O . THR A 1 97 ? -8.502 10.678 9.247 1.00 89.62 97 THR A O 1
ATOM 728 N N . GLY A 1 98 ? -6.903 9.156 8.716 1.00 88.38 98 GLY A N 1
ATOM 729 C CA . GLY A 1 98 ? -7.772 8.074 8.292 1.00 88.38 98 GLY A CA 1
ATOM 730 C C . GLY A 1 98 ? -8.571 7.457 9.428 1.00 88.38 98 GLY A C 1
ATOM 731 O O . GLY A 1 98 ? -8.034 7.073 10.464 1.00 88.38 98 GLY A O 1
ATOM 732 N N . THR A 1 99 ? -9.876 7.322 9.209 1.00 89.31 99 THR A N 1
ATOM 733 C CA . THR A 1 99 ? -10.792 6.633 10.124 1.00 89.31 99 THR A CA 1
ATOM 734 C C . THR A 1 99 ? -11.725 5.724 9.336 1.00 89.31 99 THR A C 1
ATOM 736 O O . THR A 1 99 ? -11.894 5.914 8.125 1.00 89.31 99 THR A O 1
ATOM 739 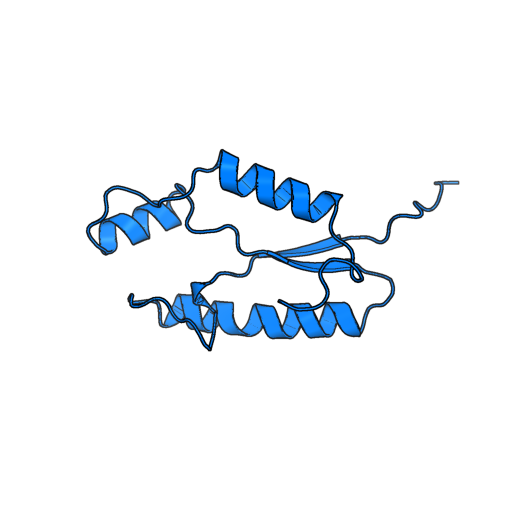N N . LYS A 1 100 ? -12.364 4.758 10.011 1.00 84.94 100 LYS A N 1
ATOM 740 C CA . LYS A 1 100 ? -13.367 3.882 9.381 1.00 84.94 100 LYS A CA 1
ATOM 741 C C . LYS A 1 100 ? -14.455 4.672 8.651 1.00 84.94 100 LYS A C 1
ATOM 743 O O . LYS A 1 100 ? -14.872 4.276 7.571 1.00 84.94 100 LYS A O 1
ATOM 748 N N . GLU A 1 101 ? -14.894 5.783 9.237 1.00 80.69 101 GLU A N 1
ATOM 749 C CA . GLU A 1 101 ? -15.992 6.614 8.735 1.00 80.69 101 GLU A CA 1
ATOM 750 C C . GLU A 1 101 ? -15.578 7.443 7.513 1.00 80.69 101 GLU A C 1
ATOM 752 O O . GLU A 1 101 ? -16.408 7.728 6.654 1.00 80.69 101 GLU A O 1
ATOM 757 N N . LYS A 1 102 ? -14.299 7.828 7.424 1.00 77.62 102 LYS A N 1
ATOM 758 C CA . LYS A 1 102 ? -13.769 8.640 6.317 1.00 77.62 102 LYS A CA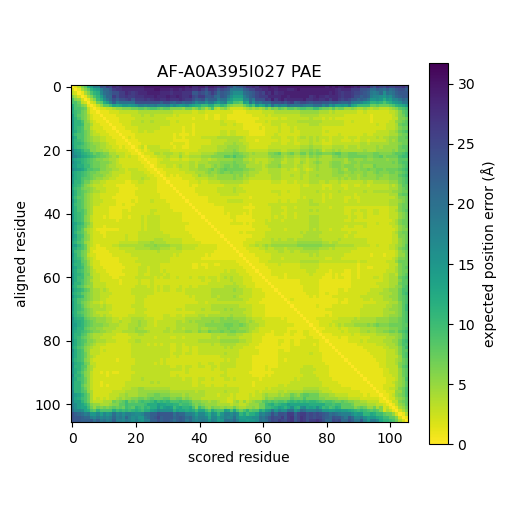 1
ATOM 759 C C . LYS A 1 102 ? -13.295 7.809 5.129 1.00 77.62 102 LYS A C 1
ATOM 761 O O . LYS A 1 102 ? -13.367 8.283 4.004 1.00 77.62 102 LYS A O 1
ATOM 766 N N . ILE A 1 103 ? -12.787 6.602 5.382 1.00 68.81 103 ILE A N 1
ATOM 767 C CA . ILE A 1 103 ? -12.191 5.714 4.365 1.00 68.81 103 ILE A CA 1
ATOM 768 C C . ILE A 1 103 ? -13.175 4.589 3.983 1.00 68.81 103 ILE A C 1
ATOM 770 O O . ILE A 1 103 ? -12.815 3.581 3.380 1.00 68.81 103 ILE A O 1
ATOM 774 N N . ALA A 1 104 ? -14.459 4.750 4.315 1.00 48.47 104 ALA A N 1
ATOM 775 C CA . ALA A 1 104 ? -15.492 3.831 3.875 1.00 48.47 104 ALA A CA 1
ATOM 776 C C . ALA A 1 104 ? -15.600 3.881 2.339 1.00 48.47 104 ALA A C 1
ATOM 778 O O . ALA A 1 104 ? -16.033 4.883 1.776 1.00 48.47 104 ALA A O 1
ATOM 779 N N . TYR A 1 105 ? -15.242 2.765 1.698 1.00 46.00 105 TYR A N 1
ATOM 780 C CA . TYR A 1 105 ? -15.414 2.460 0.272 1.00 46.00 105 TYR A CA 1
ATOM 781 C C . TYR A 1 105 ? -14.391 3.100 -0.683 1.00 46.00 105 TYR A C 1
ATOM 783 O O . TYR A 1 105 ? -14.630 4.138 -1.299 1.00 46.00 105 TYR A O 1
ATOM 791 N N . ILE A 1 106 ? -13.284 2.377 -0.876 1.00 42.34 106 ILE A N 1
ATOM 792 C CA . ILE A 1 106 ? -12.557 2.309 -2.155 1.00 42.34 106 ILE A CA 1
ATOM 793 C C . ILE A 1 106 ? -12.807 0.942 -2.785 1.00 42.34 106 ILE A C 1
ATOM 795 O O . ILE A 1 106 ? -12.876 -0.042 -2.012 1.00 42.34 106 ILE A O 1
#

InterPro domains:
  IPR036291 NAD(P)-binding domain superfamily [SSF51735] (9-98)

Mean predicted aligned error: 5.06 Å

pLDDT: mean 89.39, std 13.45, range [38.56, 98.31]

Organism: Aspergillus homomorphus (strain CBS 101889) (NCBI:txid1450537)

Secondary structure (DSSP, 8-state):
-----SSPPEEEEE--GGG-SSS--SS--HHHHHHHHTHHHHHHHHHHH-TTSEEEEE---SBSSHHHHHHHHHTT-SS-SB-HHHHHHHHHHHHHH--TTTS---